Protein AF-A0A9W8AX60-F1 (afdb_monomer)

Organism: NCBI:txid2761393

Radius of gyration: 13.29 Å; Cα contacts (8 Å, |Δi|>4): 115; chains: 1; bounding box: 32×28×40 Å

Foldseek 3Di:
DVVLLVQLLVLLLVLQCVVFNDDPPPPCCVDPHSNSLSVQLLVQLVVVADPPDDPLSSLVSSQVSCCVPPVNPCVVSSQSSNVVSPSHPCNVVVPDD

Secondary structure (DSSP, 8-state):
-HHHHHHHHHHHHHHHHHHH-----TT-TT--SHHHHHHHHHHHHHHHSPSS--HHHHHHHHHHHHHHHHTTTTHHHHHHHHHTTT-STTTTTS---

Nearest PDB structures (foldseek):
  7qfy-assembly1_A  TM=9.174E-01  e=3.619E-06  Fusarium oxysporum
  7z6t-assembly1_AAA  TM=9.192E-01  e=1.216E-05  Aspergillus clavatus
  4k90-assembly1_A  TM=9.235E-01  e=1.855E-05  Aspergillus fumigatus Af293
  7qp3-assembly1_A  TM=9.128E-01  e=1.502E-05  unclassified
  3qkx-assembly1_A  TM=2.720E-01  e=3.244E+00  Haemophilus influenzae

S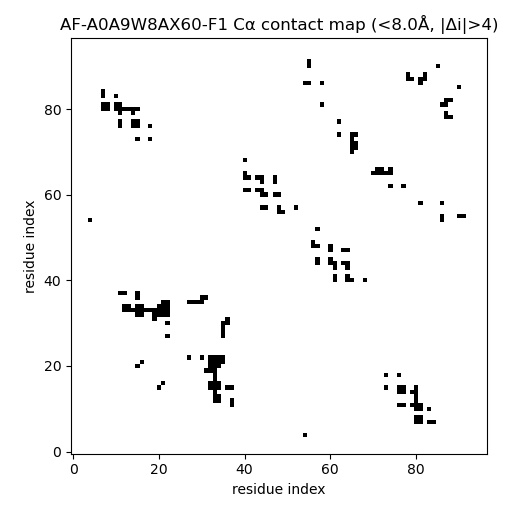tructure (mmCIF, N/CA/C/O backbone):
data_AF-A0A9W8AX60-F1
#
_entry.id   AF-A0A9W8AX60-F1
#
loop_
_atom_site.group_PDB
_atom_site.id
_atom_site.type_symbol
_atom_site.label_atom_id
_atom_site.label_alt_id
_atom_site.label_comp_id
_atom_site.label_asym_id
_atom_site.label_entity_id
_atom_site.label_seq_id
_atom_site.pdbx_PDB_ins_code
_atom_site.Cartn_x
_atom_site.Cartn_y
_atom_site.Cartn_z
_atom_site.occupancy
_atom_site.B_iso_or_equiv
_atom_site.auth_seq_id
_atom_site.auth_comp_id
_atom_site.auth_asym_id
_atom_site.auth_atom_id
_atom_site.pdbx_PDB_model_num
ATOM 1 N N . MET A 1 1 ? 7.071 6.643 16.676 1.00 72.25 1 MET A N 1
ATOM 2 C CA . MET A 1 1 ? 5.814 6.599 15.885 1.00 72.25 1 MET A CA 1
ATOM 3 C C . MET A 1 1 ? 6.054 6.323 14.404 1.00 72.25 1 MET A C 1
ATOM 5 O O . MET A 1 1 ? 5.455 5.386 13.897 1.00 72.25 1 MET A O 1
ATOM 9 N N . GLY A 1 2 ? 6.942 7.060 13.720 1.00 89.50 2 GLY A N 1
ATOM 10 C CA . GLY A 1 2 ? 7.252 6.800 12.302 1.00 89.50 2 GLY A CA 1
ATOM 11 C C . GLY A 1 2 ? 7.826 5.404 12.023 1.00 89.50 2 GLY A C 1
ATOM 12 O O . GLY A 1 2 ? 7.421 4.761 11.064 1.00 89.50 2 GLY A O 1
ATOM 13 N N . GLU A 1 3 ? 8.688 4.894 12.905 1.00 93.25 3 GLU A N 1
ATOM 14 C CA . GLU A 1 3 ? 9.260 3.540 12.811 1.00 93.25 3 GLU A CA 1
ATOM 15 C C . GLU A 1 3 ? 8.197 2.429 12.823 1.00 93.25 3 GLU A C 1
ATOM 17 O O . GLU A 1 3 ? 8.271 1.489 12.034 1.00 93.25 3 GLU A O 1
ATOM 22 N N . ILE A 1 4 ? 7.169 2.559 13.670 1.00 93.38 4 ILE A N 1
ATOM 23 C CA . ILE A 1 4 ? 6.067 1.588 13.753 1.00 93.38 4 ILE A CA 1
ATOM 24 C C . ILE A 1 4 ? 5.328 1.541 12.414 1.00 93.38 4 ILE A C 1
ATOM 26 O O . ILE A 1 4 ? 5.113 0.468 11.857 1.00 93.38 4 ILE A O 1
ATOM 30 N N . TRP A 1 5 ? 4.990 2.710 11.867 1.00 94.44 5 TRP A N 1
ATOM 31 C CA . TRP A 1 5 ? 4.318 2.803 10.575 1.00 94.44 5 TRP A CA 1
ATOM 32 C C . TRP A 1 5 ? 5.182 2.276 9.426 1.00 94.44 5 TRP A C 1
ATOM 34 O O . TRP A 1 5 ? 4.700 1.504 8.601 1.00 94.44 5 TRP A O 1
ATOM 44 N N . ALA A 1 6 ? 6.470 2.624 9.399 1.00 96.19 6 ALA A N 1
ATOM 45 C CA . ALA A 1 6 ? 7.406 2.127 8.394 1.00 96.19 6 ALA A CA 1
ATOM 46 C C . ALA A 1 6 ? 7.536 0.597 8.445 1.00 96.19 6 ALA A C 1
ATOM 48 O O . ALA A 1 6 ? 7.551 -0.057 7.405 1.00 96.19 6 ALA A O 1
ATOM 49 N N . THR A 1 7 ? 7.549 0.024 9.649 1.00 96.00 7 THR A N 1
ATOM 50 C CA . THR A 1 7 ? 7.582 -1.428 9.845 1.00 96.00 7 THR A CA 1
ATOM 51 C C . THR A 1 7 ? 6.303 -2.087 9.330 1.00 96.00 7 THR A C 1
ATOM 53 O O . THR A 1 7 ? 6.378 -3.086 8.625 1.00 96.00 7 THR A O 1
ATOM 56 N N . ILE A 1 8 ? 5.127 -1.509 9.600 1.00 95.94 8 ILE A N 1
ATOM 57 C CA . ILE A 1 8 ? 3.850 -1.994 9.044 1.00 95.94 8 ILE A CA 1
ATOM 58 C C . ILE A 1 8 ? 3.885 -1.971 7.509 1.00 95.94 8 ILE A C 1
ATOM 60 O O . ILE A 1 8 ? 3.537 -2.956 6.861 1.00 95.94 8 ILE A O 1
ATOM 64 N N . LEU A 1 9 ? 4.334 -0.864 6.911 1.00 97.00 9 LEU A N 1
ATOM 65 C CA . LEU A 1 9 ? 4.442 -0.746 5.456 1.00 97.00 9 LEU A CA 1
ATOM 66 C C . LEU A 1 9 ? 5.447 -1.737 4.856 1.00 97.00 9 LEU A C 1
ATOM 68 O O . LEU A 1 9 ? 5.243 -2.197 3.733 1.00 97.00 9 LEU A O 1
ATOM 72 N N . HIS A 1 10 ? 6.499 -2.095 5.592 1.00 97.19 10 HIS A N 1
ATOM 73 C CA . HIS A 1 10 ? 7.454 -3.115 5.170 1.00 97.19 10 HIS A CA 1
ATOM 74 C C . HIS A 1 10 ? 6.799 -4.501 5.054 1.00 97.19 10 HIS A C 1
ATOM 76 O O . HIS A 1 10 ? 6.997 -5.195 4.059 1.00 97.19 10 HIS A O 1
ATOM 82 N N . GLU A 1 11 ? 5.954 -4.878 6.014 1.00 97.69 11 GLU A N 1
ATOM 83 C CA . GLU A 1 11 ? 5.187 -6.133 5.960 1.00 97.69 11 GLU A CA 1
ATOM 84 C C . GLU A 1 11 ? 4.178 -6.137 4.803 1.00 97.69 11 GLU A C 1
ATOM 86 O O . GLU A 1 11 ? 4.004 -7.135 4.101 1.00 97.69 11 GLU A O 1
ATOM 91 N N . VAL A 1 12 ? 3.539 -4.991 4.553 1.00 97.75 12 VAL A N 1
ATOM 92 C CA . VAL A 1 12 ? 2.646 -4.803 3.401 1.00 97.75 12 VAL A CA 1
ATOM 93 C C . VAL A 1 12 ? 3.401 -4.959 2.082 1.00 97.75 12 VAL A C 1
ATOM 95 O O . VAL A 1 12 ? 2.911 -5.636 1.177 1.00 97.75 12 VAL A O 1
ATOM 98 N N . LEU A 1 13 ? 4.597 -4.379 1.968 1.00 98.00 13 LEU A N 1
ATOM 99 C CA . LEU A 1 13 ? 5.444 -4.511 0.785 1.00 98.00 13 LEU A CA 1
ATOM 100 C C . LEU A 1 13 ? 5.766 -5.981 0.500 1.00 98.00 13 LEU A C 1
ATOM 102 O O . LEU A 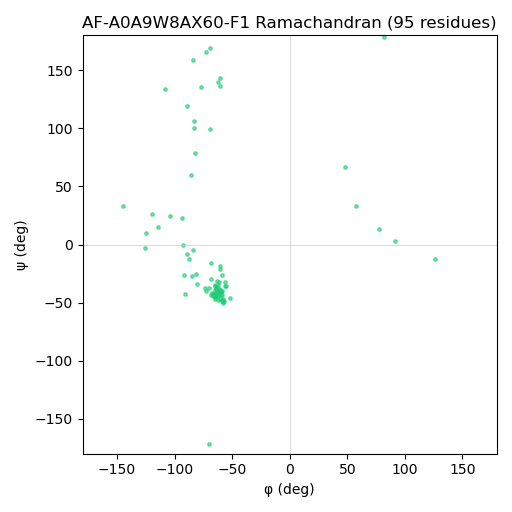1 13 ? 5.557 -6.438 -0.624 1.00 98.00 13 LEU A O 1
ATOM 106 N N . TRP A 1 14 ? 6.226 -6.729 1.504 1.00 97.88 14 TRP A N 1
ATOM 107 C CA . TRP A 1 14 ? 6.541 -8.146 1.325 1.00 97.88 14 TRP A CA 1
ATOM 108 C C . TRP A 1 14 ? 5.314 -8.974 0.977 1.00 97.88 14 TRP A C 1
ATOM 110 O O . TRP A 1 14 ? 5.366 -9.749 0.025 1.00 97.88 14 TRP A O 1
ATOM 120 N N . SER A 1 15 ? 4.177 -8.742 1.637 1.00 97.81 15 SER A N 1
ATOM 121 C CA . SER A 1 15 ? 2.945 -9.446 1.279 1.00 97.81 15 SER A CA 1
ATOM 122 C C . SER A 1 15 ? 2.492 -9.152 -0.156 1.00 97.81 15 SER A C 1
ATOM 124 O O . SER A 1 15 ? 1.906 -10.022 -0.802 1.00 97.81 15 SER A O 1
ATOM 126 N N . MET A 1 16 ? 2.744 -7.947 -0.6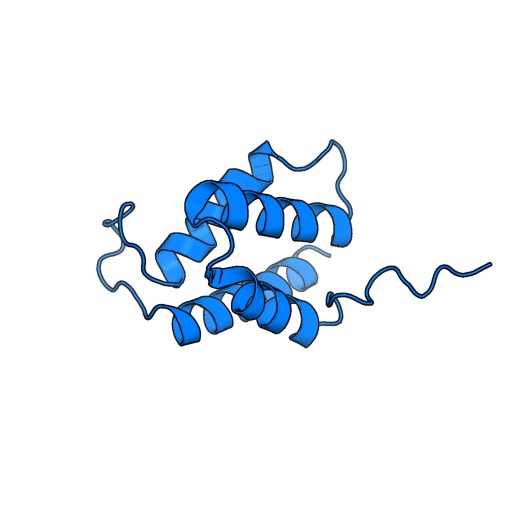72 1.00 98.06 16 MET A N 1
ATOM 127 C CA . MET A 1 16 ? 2.462 -7.600 -2.067 1.00 98.06 16 MET A CA 1
ATOM 128 C C . MET A 1 16 ? 3.444 -8.271 -3.032 1.00 98.06 16 MET A C 1
ATOM 130 O O . MET A 1 16 ? 3.028 -8.741 -4.092 1.00 98.06 16 MET A O 1
ATOM 134 N N . ILE A 1 17 ? 4.730 -8.336 -2.678 1.00 97.75 17 ILE A N 1
ATOM 135 C CA . ILE A 1 17 ? 5.757 -9.031 -3.465 1.00 97.75 17 ILE A CA 1
ATOM 136 C C . ILE A 1 17 ? 5.455 -10.532 -3.541 1.00 97.75 17 ILE A C 1
ATOM 138 O O . ILE A 1 17 ? 5.532 -11.100 -4.626 1.00 97.75 17 ILE A O 1
ATOM 142 N N . GLU A 1 18 ? 5.036 -11.163 -2.443 1.00 97.69 18 GLU A N 1
ATOM 143 C CA . GLU A 1 18 ? 4.591 -12.564 -2.443 1.00 97.69 18 GLU A CA 1
ATOM 144 C C . GLU A 1 18 ? 3.403 -12.787 -3.391 1.00 97.69 18 GLU A C 1
ATOM 146 O O . GLU A 1 18 ? 3.351 -13.789 -4.101 1.00 97.69 18 GLU A O 1
ATOM 151 N N . ALA A 1 19 ? 2.453 -11.847 -3.434 1.00 97.12 19 ALA A N 1
ATOM 152 C CA . ALA A 1 19 ? 1.230 -11.984 -4.224 1.00 97.12 19 ALA A CA 1
ATOM 153 C C . ALA A 1 19 ? 1.403 -11.669 -5.723 1.00 97.12 19 ALA A C 1
ATOM 155 O O . ALA A 1 19 ? 0.709 -12.252 -6.556 1.00 97.12 19 ALA A O 1
ATOM 156 N N . ALA A 1 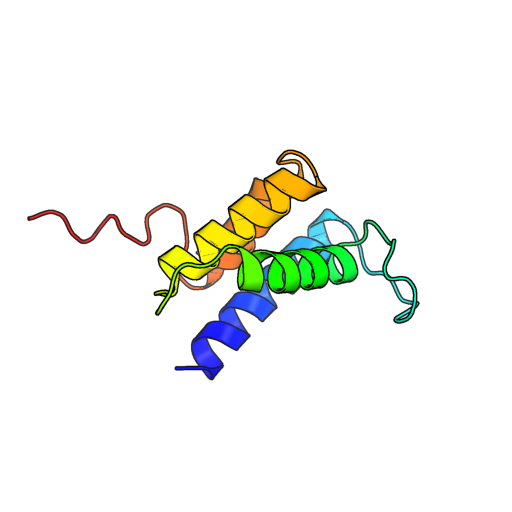20 ? 2.276 -10.722 -6.081 1.00 96.44 20 ALA A N 1
ATOM 157 C CA . ALA A 1 20 ? 2.386 -10.191 -7.448 1.00 96.44 20 ALA A CA 1
ATOM 158 C C . ALA A 1 20 ? 3.806 -10.264 -8.049 1.00 96.44 20 ALA A C 1
ATOM 160 O O . ALA A 1 20 ? 4.006 -9.928 -9.222 1.00 96.44 20 ALA A O 1
ATOM 161 N N . GLY A 1 21 ? 4.794 -10.729 -7.284 1.00 97.19 21 GLY A N 1
ATOM 162 C CA . GLY A 1 21 ? 6.206 -10.798 -7.660 1.00 97.19 21 GLY A CA 1
ATOM 163 C C . GLY A 1 21 ? 6.956 -9.477 -7.472 1.00 97.19 21 GLY A C 1
ATOM 164 O O . GLY A 1 21 ? 6.378 -8.456 -7.092 1.00 97.19 21 GLY A O 1
ATOM 165 N N . PHE A 1 22 ? 8.253 -9.496 -7.777 1.00 96.81 22 PHE A N 1
ATOM 166 C CA . PHE A 1 22 ? 9.150 -8.342 -7.690 1.00 96.81 22 PHE A CA 1
ATOM 167 C C . PHE A 1 22 ? 9.541 -7.836 -9.086 1.00 96.81 22 PHE A C 1
ATOM 169 O O . PHE A 1 22 ? 9.892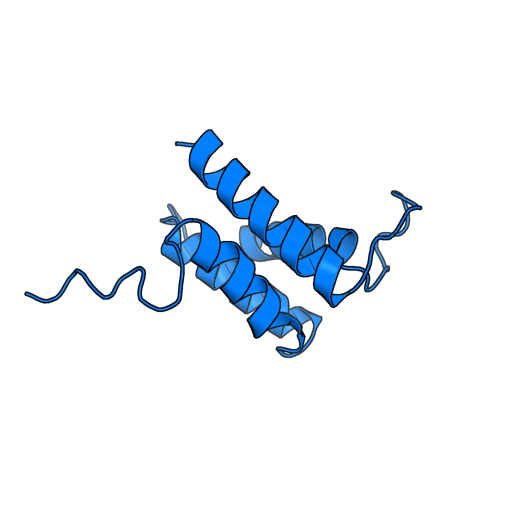 -8.625 -9.960 1.00 96.81 22 PHE A O 1
ATOM 176 N N . GLU A 1 23 ? 9.480 -6.524 -9.294 1.00 96.88 23 GLU A N 1
ATOM 177 C CA . GLU A 1 23 ? 10.050 -5.831 -10.452 1.00 96.88 23 GLU A CA 1
ATOM 178 C C . GLU A 1 23 ? 11.495 -5.428 -10.152 1.00 96.88 23 GLU A C 1
ATOM 180 O O . GLU A 1 23 ? 11.731 -4.645 -9.231 1.00 96.88 23 GLU A O 1
ATOM 185 N N . SER A 1 24 ? 12.451 -5.939 -10.931 1.00 95.75 24 SER A N 1
ATOM 186 C CA . SER A 1 24 ? 13.874 -5.624 -10.768 1.00 95.75 24 SER A CA 1
ATOM 187 C C . SER A 1 24 ? 14.269 -4.297 -11.415 1.00 95.75 24 SER A C 1
ATOM 189 O O . SER A 1 24 ? 15.229 -3.667 -10.970 1.00 95.75 24 SER A O 1
ATOM 191 N N . ASN A 1 25 ? 13.533 -3.837 -12.432 1.00 94.94 25 ASN A N 1
ATOM 192 C CA . ASN A 1 25 ? 13.776 -2.537 -13.041 1.00 94.94 25 ASN A CA 1
ATOM 193 C C . ASN A 1 25 ? 13.091 -1.421 -12.240 1.00 94.94 25 ASN A C 1
ATOM 195 O O . ASN A 1 25 ? 11.902 -1.145 -12.413 1.00 94.94 25 ASN A O 1
ATOM 199 N N . VAL A 1 26 ? 13.871 -0.718 -11.418 1.00 90.19 26 VAL A N 1
ATOM 200 C CA . VAL A 1 26 ? 13.391 0.377 -10.556 1.00 90.19 26 VAL A CA 1
ATOM 201 C C . VAL A 1 26 ? 12.764 1.555 -11.315 1.00 90.19 26 VAL A C 1
ATOM 203 O O . VAL A 1 26 ? 12.013 2.326 -10.723 1.00 90.19 26 VAL A O 1
ATOM 206 N N . TYR A 1 27 ? 13.020 1.691 -12.619 1.00 92.00 27 TYR A N 1
ATOM 207 C CA . TYR A 1 27 ? 12.448 2.750 -13.455 1.00 92.00 27 TYR A CA 1
ATOM 208 C C . TYR A 1 27 ? 11.102 2.365 -14.088 1.00 92.00 27 TYR A C 1
ATOM 210 O O . TYR A 1 27 ? 10.428 3.212 -14.677 1.00 92.00 27 TYR A O 1
ATOM 218 N N . ASN A 1 28 ? 10.669 1.105 -13.969 1.00 93.75 28 ASN A N 1
ATOM 219 C CA . ASN A 1 28 ? 9.400 0.646 -14.528 1.00 93.75 28 ASN A CA 1
ATOM 220 C C . ASN A 1 28 ? 8.210 0.976 -13.607 1.00 93.75 28 ASN A C 1
ATOM 222 O O . ASN A 1 28 ? 7.661 0.115 -12.914 1.00 93.75 28 ASN A O 1
ATOM 226 N N . ALA A 1 29 ? 7.762 2.231 -13.643 1.00 88.38 29 ALA A N 1
ATOM 227 C CA . ALA A 1 29 ? 6.620 2.705 -12.853 1.00 88.38 29 ALA A CA 1
ATOM 228 C C . ALA A 1 29 ? 5.259 2.112 -13.283 1.00 88.38 29 ALA A C 1
ATOM 230 O O . ALA A 1 29 ? 4.286 2.185 -12.530 1.00 88.38 29 ALA A O 1
ATOM 231 N N . ASN A 1 30 ? 5.175 1.521 -14.480 1.00 90.94 30 ASN A N 1
ATOM 232 C CA . ASN A 1 30 ? 3.947 0.923 -15.018 1.00 90.94 30 ASN A CA 1
ATOM 233 C C . ASN A 1 30 ? 3.819 -0.576 -14.710 1.00 90.94 30 ASN A C 1
ATOM 235 O O . ASN A 1 30 ? 2.830 -1.205 -15.092 1.00 90.94 30 ASN A O 1
ATOM 239 N N . SER A 1 31 ? 4.799 -1.155 -14.016 1.00 93.94 31 SER A N 1
ATOM 240 C CA . SER A 1 31 ? 4.775 -2.562 -13.640 1.00 93.94 31 SER A CA 1
ATOM 241 C C . SER A 1 31 ? 3.593 -2.886 -12.722 1.00 93.94 31 SER A C 1
ATOM 243 O O . SER A 1 31 ? 3.262 -2.141 -11.800 1.00 93.94 31 SER A O 1
ATOM 245 N N . SER A 1 32 ? 2.967 -4.041 -12.953 1.00 94.62 32 SER A N 1
ATOM 246 C CA . SER A 1 32 ? 1.908 -4.594 -12.091 1.00 94.62 32 SER A CA 1
ATOM 247 C C . SER A 1 32 ? 2.460 -5.569 -11.040 1.00 94.62 32 SER A C 1
ATOM 249 O O . SER A 1 32 ? 1.740 -6.446 -10.566 1.00 94.62 32 SER A O 1
ATOM 251 N N . ARG A 1 33 ? 3.752 -5.446 -10.707 1.00 96.94 33 ARG A N 1
ATOM 252 C CA . ARG A 1 33 ? 4.442 -6.234 -9.675 1.00 96.94 33 ARG A CA 1
ATOM 253 C C . ARG A 1 33 ? 4.236 -5.637 -8.287 1.00 96.94 33 ARG A C 1
ATOM 255 O O . ARG A 1 33 ? 3.923 -4.457 -8.145 1.00 96.94 33 ARG A O 1
ATOM 262 N N . GLY A 1 34 ? 4.416 -6.461 -7.261 1.00 96.88 34 GLY A N 1
ATOM 263 C CA . GLY A 1 34 ? 4.060 -6.153 -5.879 1.00 96.88 34 GLY A CA 1
ATOM 264 C C . GLY A 1 34 ? 4.766 -4.928 -5.316 1.00 96.88 34 GLY A C 1
ATOM 265 O O . GLY A 1 34 ? 4.115 -4.079 -4.717 1.00 96.88 34 GLY A O 1
ATOM 266 N N . ASN A 1 35 ? 6.067 -4.788 -5.567 1.00 96.62 35 ASN A N 1
ATOM 267 C CA . ASN A 1 35 ? 6.850 -3.629 -5.136 1.00 96.62 35 ASN A CA 1
ATOM 268 C C . ASN A 1 35 ? 6.402 -2.323 -5.816 1.00 96.62 35 ASN A C 1
ATOM 270 O O . ASN A 1 35 ? 6.195 -1.319 -5.132 1.00 96.62 35 ASN A O 1
ATOM 274 N N . THR A 1 36 ? 6.183 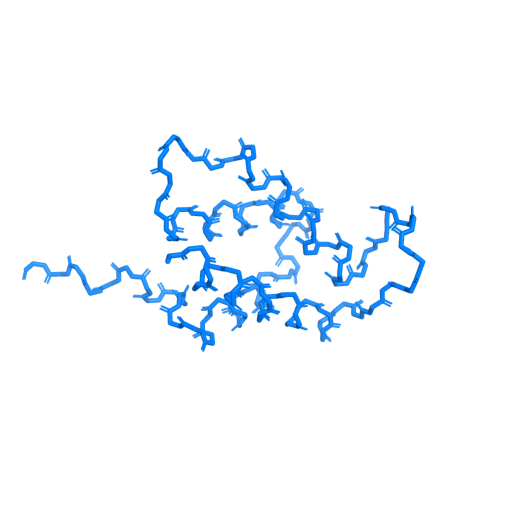-2.336 -7.134 1.00 97.19 36 THR A N 1
ATOM 275 C CA . THR A 1 36 ? 5.701 -1.158 -7.876 1.00 97.19 36 THR A CA 1
ATOM 276 C C . THR A 1 36 ? 4.275 -0.783 -7.469 1.00 97.19 36 THR A C 1
ATOM 278 O O . THR A 1 36 ? 3.979 0.392 -7.242 1.00 97.19 36 THR A O 1
ATOM 281 N N . LEU A 1 37 ? 3.392 -1.775 -7.315 1.00 97.50 37 LEU A N 1
ATOM 282 C CA . LEU A 1 37 ? 2.015 -1.569 -6.869 1.00 97.50 37 LEU A CA 1
ATOM 283 C C . LEU A 1 37 ? 1.949 -1.041 -5.433 1.00 97.50 37 LEU A C 1
ATOM 285 O O . LEU A 1 37 ? 1.224 -0.081 -5.190 1.00 97.50 37 LEU A O 1
ATOM 289 N N . ALA A 1 38 ? 2.726 -1.601 -4.502 1.00 97.06 38 ALA A N 1
ATOM 290 C CA . ALA A 1 38 ? 2.766 -1.140 -3.114 1.00 97.06 38 ALA A CA 1
ATOM 291 C C . ALA A 1 38 ? 3.155 0.344 -3.028 1.00 97.06 38 ALA A C 1
ATOM 293 O O . ALA A 1 38 ? 2.458 1.127 -2.381 1.00 97.06 38 ALA A O 1
ATOM 294 N N . LEU A 1 39 ? 4.204 0.757 -3.751 1.00 96.12 39 LEU A N 1
ATOM 295 C CA . LEU A 1 39 ? 4.610 2.162 -3.808 1.00 96.12 39 LEU A CA 1
ATOM 296 C C . LEU A 1 39 ? 3.517 3.045 -4.423 1.00 96.12 39 LEU A C 1
ATOM 298 O O . LEU A 1 39 ? 3.196 4.107 -3.887 1.00 96.12 39 LEU A O 1
ATOM 302 N N . LYS A 1 40 ? 2.903 2.592 -5.523 1.00 96.50 40 LYS A N 1
ATOM 303 C CA . LYS A 1 40 ? 1.804 3.304 -6.186 1.00 96.50 40 LYS A CA 1
ATOM 304 C C . LYS A 1 40 ? 0.609 3.502 -5.253 1.00 96.50 40 LYS A C 1
ATOM 306 O O . LYS A 1 40 ? 0.021 4.582 -5.249 1.00 96.50 40 LYS A O 1
ATOM 311 N N . TYR A 1 41 ? 0.263 2.496 -4.451 1.00 97.69 41 TYR A N 1
ATOM 312 C CA . TYR A 1 41 ? -0.840 2.587 -3.496 1.00 97.69 41 TYR A CA 1
ATOM 313 C C . TYR A 1 41 ? -0.530 3.548 -2.360 1.00 97.69 41 TYR A C 1
ATOM 315 O O . TYR A 1 41 ? -1.383 4.369 -2.048 1.00 97.69 41 TYR A O 1
ATOM 323 N N . VAL A 1 42 ? 0.681 3.513 -1.795 1.00 97.06 42 VAL A N 1
ATOM 324 C CA . VAL A 1 42 ? 1.095 4.477 -0.762 1.00 97.06 42 VAL A CA 1
ATOM 325 C C . VAL A 1 42 ? 1.019 5.905 -1.303 1.00 97.06 42 VAL A C 1
ATOM 327 O O . VAL A 1 42 ? 0.389 6.760 -0.689 1.00 97.06 42 VAL A O 1
ATOM 330 N N . MET A 1 43 ? 1.569 6.158 -2.493 1.00 96.38 43 MET A N 1
ATOM 331 C CA . MET A 1 43 ? 1.534 7.486 -3.116 1.00 96.38 43 MET A CA 1
ATOM 332 C C . MET A 1 43 ? 0.112 7.984 -3.397 1.00 96.38 43 MET A C 1
ATOM 334 O O . MET A 1 43 ? -0.177 9.169 -3.236 1.00 96.38 43 MET A O 1
ATOM 338 N N . LEU A 1 44 ? -0.789 7.097 -3.824 1.00 96.69 44 LEU A N 1
ATOM 339 C CA . LEU A 1 44 ? -2.187 7.454 -4.051 1.00 96.69 44 LEU A CA 1
ATOM 340 C C . LEU A 1 44 ? -2.946 7.648 -2.728 1.00 96.69 44 LEU A C 1
ATOM 342 O O . LEU A 1 44 ? -3.738 8.578 -2.612 1.00 96.69 44 LEU A O 1
ATOM 346 N N . ALA A 1 45 ? -2.655 6.837 -1.713 1.00 97.06 45 ALA A N 1
ATOM 347 C CA . ALA A 1 45 ? -3.248 6.952 -0.386 1.00 97.06 45 ALA A CA 1
ATOM 348 C C . ALA A 1 45 ? -2.909 8.282 0.292 1.00 97.06 45 ALA A C 1
ATOM 350 O O . ALA A 1 45 ? -3.777 8.856 0.940 1.00 97.06 45 ALA A O 1
ATOM 351 N N . LEU A 1 46 ? -1.707 8.829 0.075 1.00 95.69 46 LEU A N 1
ATOM 352 C CA . LEU A 1 46 ? -1.344 10.169 0.557 1.00 95.69 46 LEU A CA 1
ATOM 353 C C . LEU A 1 46 ? -2.268 11.271 0.013 1.00 95.69 46 LEU A C 1
ATOM 355 O O . LEU A 1 46 ? -2.433 12.298 0.664 1.00 95.69 46 LEU A O 1
ATOM 359 N N . LYS A 1 47 ? -2.883 11.059 -1.159 1.00 94.88 47 LYS A N 1
ATOM 360 C CA . LYS A 1 47 ? -3.879 11.974 -1.738 1.00 94.88 47 LYS A CA 1
ATOM 361 C C . LYS A 1 47 ? -5.291 11.729 -1.205 1.00 94.88 47 LYS A C 1
ATOM 363 O O . LYS A 1 47 ? -6.108 12.640 -1.235 1.00 94.88 47 LYS A O 1
ATOM 368 N N . PHE A 1 48 ? -5.595 10.502 -0.784 1.00 94.25 48 PHE A N 1
ATOM 369 C CA . PHE A 1 48 ? -6.925 10.099 -0.313 1.00 94.25 48 PHE A CA 1
ATOM 370 C C . PHE A 1 48 ? -7.111 10.244 1.195 1.00 94.25 48 PHE A C 1
ATOM 372 O O . PHE A 1 48 ? -8.240 10.389 1.661 1.00 94.25 48 PHE A O 1
ATOM 379 N N . GLN A 1 49 ? -6.027 10.181 1.963 1.00 92.94 49 GLN A N 1
ATOM 380 C CA . GLN A 1 49 ? -6.095 10.270 3.412 1.00 92.94 49 GLN A CA 1
ATOM 381 C C . GLN A 1 49 ? -6.691 11.621 3.858 1.00 92.94 49 GLN A C 1
ATOM 383 O O . GLN A 1 49 ? -6.414 12.655 3.245 1.00 92.94 49 GLN A O 1
ATOM 388 N N . PRO A 1 50 ? -7.496 11.638 4.933 1.00 91.38 50 PRO A N 1
ATOM 389 C CA . PRO A 1 50 ? -8.014 12.877 5.503 1.00 91.38 50 PRO A CA 1
ATOM 390 C C . PRO A 1 50 ? -6.899 13.704 6.162 1.00 91.38 50 PRO A C 1
ATOM 392 O O . PRO A 1 50 ? -5.793 13.210 6.385 1.00 91.38 50 PRO A O 1
ATOM 395 N N . CYS A 1 51 ? -7.208 14.954 6.525 1.00 93.31 51 CYS A N 1
ATOM 396 C CA . CYS A 1 51 ? -6.328 15.760 7.374 1.00 93.31 51 CYS A CA 1
ATOM 397 C C . CYS A 1 51 ? -6.127 15.063 8.732 1.00 93.31 51 CYS A C 1
ATOM 399 O O . CYS A 1 51 ? -7.091 14.543 9.298 1.00 93.31 51 CYS A O 1
ATOM 401 N N . ASP A 1 52 ? -4.883 15.045 9.215 1.00 90.81 52 ASP A N 1
ATOM 402 C CA . ASP A 1 52 ? -4.452 14.369 10.448 1.00 90.81 52 ASP A CA 1
ATOM 403 C C . ASP A 1 52 ? -4.947 12.904 10.569 1.00 90.81 52 ASP A C 1
ATOM 405 O O . ASP A 1 52 ? -5.827 12.568 11.374 1.00 90.81 52 ASP A O 1
ATOM 409 N N . PRO A 1 53 ? -4.458 11.997 9.703 1.00 92.69 53 PRO A N 1
ATOM 410 C CA . PRO A 1 53 ? -4.920 10.619 9.687 1.00 92.69 53 PRO A CA 1
ATOM 411 C C . PRO A 1 53 ? -4.311 9.800 10.835 1.00 92.69 53 PRO A C 1
ATOM 413 O O . PRO A 1 53 ? -3.102 9.786 11.054 1.00 92.69 53 PRO A O 1
ATOM 416 N N . SER A 1 54 ? -5.145 8.997 11.501 1.00 92.62 54 SER A N 1
ATOM 417 C CA . SER A 1 54 ? -4.669 7.882 12.328 1.00 92.62 54 SER A CA 1
ATOM 418 C C . SER A 1 54 ? -4.149 6.730 11.455 1.00 92.62 54 SER A C 1
ATOM 420 O O . SER A 1 54 ? -4.466 6.653 10.266 1.00 92.62 54 SER A O 1
ATOM 422 N N . PHE A 1 55 ? -3.423 5.767 12.036 1.00 92.38 55 PHE A N 1
ATOM 423 C CA . PHE A 1 55 ? -2.953 4.580 11.299 1.00 92.38 55 PHE A CA 1
ATOM 424 C C . PHE A 1 55 ? -4.088 3.791 10.632 1.00 92.38 55 PHE A C 1
ATOM 426 O O . PHE A 1 55 ? -3.924 3.303 9.518 1.00 92.38 55 PHE A O 1
ATOM 433 N N . ILE A 1 56 ? -5.257 3.717 11.274 1.00 92.94 56 ILE A N 1
ATOM 434 C CA . ILE A 1 56 ? -6.450 3.065 10.715 1.00 92.94 56 ILE A CA 1
ATOM 435 C C . ILE A 1 56 ? -6.934 3.824 9.472 1.00 92.94 56 ILE A C 1
ATOM 437 O O . ILE A 1 56 ? -7.155 3.217 8.428 1.00 92.94 56 ILE A O 1
ATOM 441 N N . ARG A 1 57 ? -7.022 5.159 9.545 1.00 94.06 57 ARG A N 1
ATOM 442 C CA . ARG A 1 57 ? -7.423 5.991 8.398 1.00 94.06 57 ARG A CA 1
ATOM 443 C C . ARG A 1 57 ? -6.411 5.909 7.251 1.00 94.06 57 ARG A C 1
ATOM 445 O O . ARG A 1 57 ? -6.814 5.840 6.095 1.00 94.06 57 ARG A O 1
ATOM 452 N N . ALA A 1 58 ? -5.115 5.866 7.560 1.00 95.19 58 ALA A N 1
ATOM 453 C CA . ALA A 1 58 ? -4.059 5.699 6.562 1.00 95.19 58 ALA A CA 1
ATOM 454 C C . ALA A 1 58 ? -4.114 4.317 5.880 1.00 95.19 58 ALA A C 1
ATOM 456 O O . ALA A 1 58 ? -4.015 4.225 4.657 1.00 95.19 58 ALA A O 1
ATOM 457 N N . ARG A 1 59 ? -4.341 3.239 6.645 1.00 96.31 59 ARG A N 1
ATOM 458 C CA . ARG A 1 59 ? -4.589 1.889 6.110 1.00 96.31 59 ARG A CA 1
ATOM 459 C C . ARG A 1 59 ? -5.784 1.877 5.160 1.00 96.31 59 ARG A C 1
ATOM 461 O O . ARG A 1 59 ? -5.687 1.346 4.055 1.00 96.31 59 ARG A O 1
ATOM 468 N N . ASP A 1 60 ? -6.900 2.461 5.582 1.00 95.88 60 ASP A N 1
ATOM 469 C CA . ASP A 1 60 ? -8.132 2.467 4.793 1.00 95.88 60 ASP A CA 1
ATOM 470 C C . ASP A 1 60 ? -7.962 3.268 3.493 1.00 95.88 60 ASP A C 1
ATOM 472 O O . ASP A 1 60 ? -8.452 2.844 2.445 1.00 95.88 60 ASP A O 1
ATOM 476 N N . ALA A 1 61 ? -7.172 4.348 3.513 1.00 97.56 61 ALA A N 1
ATOM 477 C CA . ALA A 1 61 ? -6.781 5.076 2.305 1.00 97.56 61 ALA A CA 1
ATOM 478 C C . ALA A 1 61 ? -5.932 4.216 1.342 1.00 97.56 61 ALA A C 1
ATOM 480 O O . ALA A 1 61 ? -6.127 4.281 0.128 1.00 97.56 61 ALA A O 1
ATOM 481 N N . ILE A 1 62 ? -5.037 3.360 1.853 1.00 97.94 62 ILE A N 1
ATOM 482 C CA . ILE A 1 62 ? -4.260 2.405 1.034 1.00 97.94 62 ILE A CA 1
ATOM 483 C C . ILE A 1 62 ? -5.171 1.333 0.420 1.00 97.94 62 ILE A C 1
ATOM 485 O O . ILE A 1 62 ? -5.050 1.022 -0.766 1.00 97.94 62 ILE A O 1
ATOM 489 N N . LEU A 1 63 ? -6.128 0.806 1.184 1.00 97.12 63 LEU A N 1
ATOM 490 C CA . LEU A 1 63 ? -7.133 -0.131 0.669 1.00 97.12 63 LEU A CA 1
ATOM 491 C C . LEU A 1 63 ? -8.028 0.520 -0.399 1.00 97.12 63 LEU A C 1
ATOM 493 O O . LEU A 1 63 ? -8.390 -0.125 -1.384 1.00 97.12 63 LEU A O 1
ATOM 497 N N . GLN A 1 64 ? -8.367 1.800 -0.236 1.00 97.38 64 GLN A N 1
ATOM 498 C CA . GLN A 1 64 ? -9.100 2.569 -1.240 1.00 97.38 64 GLN A CA 1
ATOM 499 C C . GLN A 1 64 ? -8.266 2.782 -2.512 1.00 97.38 64 GLN A C 1
ATOM 501 O O . GLN A 1 64 ? -8.782 2.612 -3.619 1.00 97.38 64 GLN A O 1
ATOM 506 N N . ALA A 1 65 ? -6.977 3.099 -2.371 1.00 97.94 65 ALA A N 1
ATOM 507 C CA . ALA A 1 65 ? -6.047 3.228 -3.489 1.00 97.94 65 ALA A CA 1
ATOM 508 C C . ALA A 1 65 ? -5.936 1.930 -4.306 1.00 97.94 65 ALA A C 1
ATOM 510 O O . ALA A 1 65 ? -5.991 1.964 -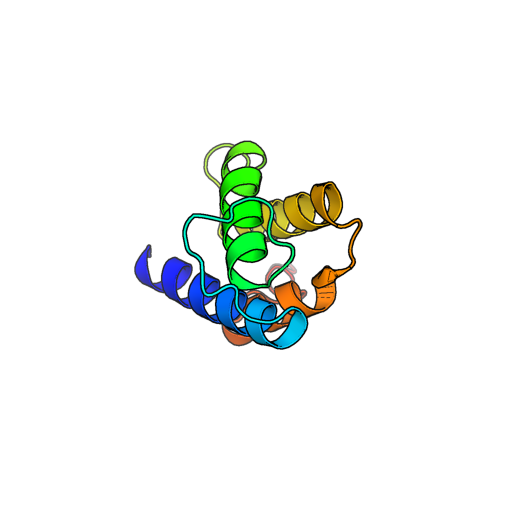5.536 1.00 97.94 65 ALA A O 1
ATOM 511 N N . GLU A 1 66 ? -5.854 0.777 -3.644 1.00 97.56 66 GLU A N 1
ATOM 512 C CA . GLU A 1 66 ? -5.811 -0.524 -4.317 1.00 97.56 66 GLU A CA 1
ATOM 513 C C . GLU A 1 66 ? -7.091 -0.817 -5.110 1.00 97.56 66 GLU A C 1
ATOM 515 O O . GLU A 1 66 ? -7.009 -1.266 -6.260 1.00 97.56 66 GLU A O 1
ATOM 520 N N . ARG A 1 67 ? -8.268 -0.490 -4.557 1.00 97.19 67 ARG A N 1
ATOM 521 C CA . ARG A 1 67 ? -9.547 -0.606 -5.280 1.00 97.19 67 ARG A CA 1
ATOM 522 C C . ARG A 1 67 ? -9.584 0.289 -6.509 1.00 97.19 67 ARG A C 1
ATOM 524 O O . ARG A 1 67 ? -10.043 -0.155 -7.559 1.00 97.19 67 ARG A O 1
ATOM 531 N N . ALA A 1 68 ? -9.072 1.513 -6.403 1.00 97.19 68 ALA A N 1
ATOM 532 C CA . ALA A 1 68 ? -9.031 2.450 -7.522 1.00 97.19 68 ALA A CA 1
ATOM 533 C C . ALA A 1 68 ? -8.115 1.969 -8.664 1.00 97.19 68 ALA A C 1
ATOM 535 O O . ALA A 1 68 ? -8.434 2.180 -9.831 1.00 97.19 68 ALA A O 1
ATOM 536 N N . VAL A 1 69 ? -6.995 1.307 -8.348 1.00 95.81 69 VAL A N 1
ATOM 537 C CA . VAL A 1 69 ? -5.999 0.890 -9.353 1.00 95.81 69 VAL A CA 1
ATOM 538 C C . VAL A 1 69 ? -6.259 -0.517 -9.898 1.00 95.81 69 VAL A C 1
ATOM 540 O O . VAL A 1 69 ? -6.127 -0.737 -11.098 1.00 95.81 69 VAL A O 1
ATOM 543 N N . THR A 1 70 ? -6.615 -1.476 -9.041 1.00 95.44 70 THR A N 1
ATOM 544 C CA . THR A 1 70 ? -6.705 -2.906 -9.408 1.00 95.44 70 THR A CA 1
ATOM 545 C C . THR A 1 70 ? -8.053 -3.552 -9.111 1.00 95.44 70 THR A C 1
ATOM 547 O O . THR A 1 70 ? -8.195 -4.767 -9.247 1.00 95.44 70 THR A O 1
ATOM 550 N N . ARG A 1 71 ? -9.067 -2.750 -8.759 1.00 96.38 71 ARG A N 1
ATOM 551 C CA . ARG A 1 71 ? -10.454 -3.194 -8.533 1.00 96.38 71 ARG A CA 1
ATOM 552 C C . ARG A 1 71 ? -10.592 -4.283 -7.462 1.00 96.38 71 ARG A C 1
ATOM 554 O O . ARG A 1 71 ? -11.476 -5.128 -7.553 1.00 96.38 71 ARG A O 1
ATOM 561 N N . GLY A 1 72 ? -9.738 -4.256 -6.438 1.00 95.00 72 GLY A N 1
ATOM 562 C CA . GLY A 1 72 ? -9.837 -5.161 -5.292 1.00 95.00 72 GLY A CA 1
ATOM 563 C C . GLY A 1 72 ? -9.035 -6.460 -5.417 1.00 95.00 72 GLY A C 1
ATOM 564 O O . GLY A 1 72 ? -9.101 -7.298 -4.518 1.00 95.00 72 GLY A O 1
ATOM 565 N N . ARG A 1 73 ? -8.275 -6.651 -6.504 1.00 97.06 73 ARG A N 1
ATOM 566 C CA . ARG A 1 73 ? -7.500 -7.874 -6.759 1.00 97.06 73 ARG A CA 1
ATOM 567 C C . ARG A 1 73 ? -6.511 -8.220 -5.639 1.00 97.06 73 ARG A C 1
ATOM 569 O O . ARG A 1 73 ? -6.261 -9.400 -5.412 1.00 97.06 73 ARG A O 1
ATOM 576 N N . TYR A 1 74 ? -5.947 -7.227 -4.954 1.00 97.12 74 TYR A N 1
ATOM 577 C CA . TYR A 1 74 ? -4.889 -7.416 -3.955 1.00 97.12 74 TYR A CA 1
ATOM 578 C C . TYR A 1 74 ? -5.314 -7.053 -2.522 1.00 97.12 74 TYR A C 1
ATOM 580 O O . TYR A 1 74 ? -4.466 -6.962 -1.634 1.00 97.12 74 TYR A O 1
ATOM 588 N N . GLN A 1 75 ? -6.621 -6.916 -2.257 1.00 95.00 75 GLN A N 1
ATOM 589 C CA . GLN A 1 75 ? -7.159 -6.634 -0.913 1.00 95.00 75 GLN A CA 1
ATOM 590 C C . GLN A 1 75 ? -6.634 -7.616 0.142 1.00 95.00 75 GLN A C 1
ATOM 592 O O . GLN A 1 75 ? -6.216 -7.203 1.220 1.00 95.00 75 GLN A O 1
ATOM 597 N N . CYS A 1 76 ? -6.647 -8.918 -0.161 1.00 95.44 76 CYS A N 1
ATOM 598 C CA . CYS A 1 76 ? -6.230 -9.956 0.781 1.00 95.44 76 CYS A CA 1
ATOM 599 C C . CYS A 1 76 ? -4.744 -9.845 1.143 1.00 95.44 76 CYS A C 1
ATOM 601 O O . CYS A 1 76 ? -4.389 -10.024 2.305 1.00 95.44 76 CYS A O 1
ATOM 603 N N . ALA A 1 77 ? -3.889 -9.506 0.172 1.00 96.56 77 ALA A N 1
ATOM 604 C CA . ALA A 1 77 ? -2.462 -9.306 0.407 1.00 96.56 77 ALA A CA 1
ATOM 605 C C . ALA A 1 77 ? -2.219 -8.080 1.301 1.00 96.56 77 ALA A C 1
ATOM 607 O O . ALA A 1 77 ? -1.492 -8.157 2.287 1.00 96.56 77 ALA A O 1
ATOM 608 N N . LEU A 1 78 ? -2.906 -6.966 1.032 1.00 96.62 78 LEU A N 1
ATOM 609 C CA . LEU A 1 78 ? -2.827 -5.788 1.897 1.00 96.62 78 LEU A CA 1
ATOM 610 C C . LEU A 1 78 ? -3.296 -6.097 3.323 1.00 96.62 78 LEU A C 1
ATOM 612 O O . LEU A 1 78 ? -2.597 -5.772 4.280 1.00 96.62 78 LEU A O 1
ATOM 616 N N . TRP A 1 79 ? -4.441 -6.767 3.479 1.00 96.25 79 TRP A N 1
ATOM 617 C CA . TRP A 1 79 ? -4.944 -7.153 4.798 1.00 96.25 79 TRP A CA 1
ATOM 618 C C . TRP A 1 79 ? -3.986 -8.075 5.550 1.00 96.25 79 TRP A C 1
ATOM 620 O O . TRP A 1 79 ? -3.794 -7.867 6.746 1.00 96.25 79 TRP A O 1
ATOM 630 N N . LYS A 1 80 ? -3.355 -9.042 4.869 1.00 94.88 80 LYS A N 1
ATOM 631 C CA . LYS A 1 80 ? -2.319 -9.907 5.454 1.00 94.88 80 LYS A CA 1
ATOM 632 C C . LYS A 1 80 ? -1.156 -9.074 6.001 1.00 94.88 80 LYS A C 1
ATOM 634 O O . LYS A 1 80 ? -0.787 -9.247 7.161 1.00 94.88 80 LYS A O 1
ATOM 639 N N . GLY A 1 81 ? -0.637 -8.136 5.207 1.00 95.25 81 GLY A N 1
ATOM 640 C CA . GLY A 1 81 ? 0.456 -7.251 5.619 1.00 95.25 81 GLY A CA 1
ATOM 641 C C . GLY A 1 81 ? 0.098 -6.330 6.791 1.00 95.25 81 GLY A C 1
ATOM 642 O O . GLY A 1 81 ? 0.874 -6.190 7.727 1.00 95.25 81 GLY A O 1
ATOM 643 N N . PHE A 1 82 ? -1.098 -5.737 6.800 1.00 95.88 82 PHE A N 1
ATOM 644 C CA . PHE A 1 82 ? -1.531 -4.896 7.923 1.00 95.88 82 PHE A CA 1
ATOM 645 C C . PHE A 1 82 ? -1.822 -5.705 9.196 1.00 95.88 82 PHE A C 1
ATOM 647 O O . PHE A 1 82 ? -1.529 -5.254 10.306 1.00 95.88 82 PHE A O 1
ATOM 654 N N . ALA A 1 83 ? -2.392 -6.904 9.059 1.00 93.81 83 ALA A N 1
ATOM 655 C CA . ALA A 1 83 ? -2.733 -7.759 10.191 1.00 93.81 83 ALA A CA 1
ATOM 656 C C . ALA A 1 83 ? -1.501 -8.305 10.928 1.00 93.81 83 ALA A C 1
ATOM 658 O O . ALA A 1 83 ? -1.581 -8.483 12.143 1.00 93.81 83 ALA A O 1
ATOM 659 N N . SER A 1 84 ? -0.363 -8.502 10.248 1.00 90.69 84 SER A N 1
ATOM 660 C CA . SER A 1 84 ? 0.866 -9.031 10.869 1.00 90.69 84 SER A CA 1
ATOM 661 C C . SER A 1 84 ? 1.415 -8.147 11.997 1.00 90.69 84 SER A C 1
ATOM 663 O O . SER A 1 84 ? 2.141 -8.620 12.868 1.00 90.69 84 SER A O 1
ATOM 665 N N . ARG A 1 85 ? 1.032 -6.866 12.017 1.00 89.81 85 ARG A N 1
ATOM 666 C CA . ARG A 1 85 ? 1.431 -5.876 13.029 1.00 89.81 85 ARG A CA 1
ATOM 667 C C . ARG A 1 85 ? 0.239 -5.291 13.789 1.00 89.81 85 ARG A C 1
ATOM 669 O O . ARG A 1 85 ? 0.305 -4.170 14.281 1.00 89.81 85 ARG A O 1
ATOM 676 N N . GLY A 1 86 ? -0.863 -6.039 13.880 1.00 86.25 86 GLY A N 1
ATOM 677 C CA . GLY A 1 86 ? -2.020 -5.662 14.697 1.00 86.25 86 GLY A CA 1
ATOM 678 C C . GLY A 1 86 ? -2.930 -4.594 14.084 1.00 86.25 86 GLY A C 1
ATOM 679 O O . GLY A 1 86 ? -3.802 -4.080 14.7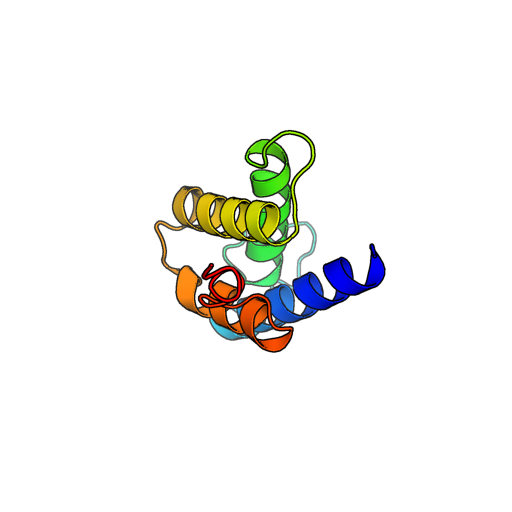78 1.00 86.25 86 GLY A O 1
ATOM 680 N N . LEU A 1 87 ? -2.781 -4.281 12.791 1.00 87.69 87 LEU A N 1
ATOM 681 C CA . LEU A 1 87 ? -3.608 -3.305 12.068 1.00 87.69 87 LEU A CA 1
ATOM 682 C C . LEU A 1 87 ? -4.648 -3.967 11.136 1.00 87.69 87 LEU A C 1
ATOM 684 O O . LEU A 1 87 ? -5.096 -3.372 10.154 1.00 87.69 87 LEU A O 1
ATOM 688 N N . GLY A 1 88 ? -5.033 -5.210 11.444 1.00 80.94 88 GLY A N 1
ATOM 689 C CA . GLY A 1 88 ? -6.000 -6.010 10.681 1.00 80.94 88 GLY A CA 1
ATOM 690 C C . GLY A 1 88 ? -7.448 -5.508 10.777 1.00 80.94 88 GLY A C 1
ATOM 691 O O . GLY A 1 88 ? -7.717 -4.445 11.327 1.00 80.94 88 GLY A O 1
ATOM 692 N N . ILE A 1 89 ? -8.403 -6.283 10.255 1.00 77.69 89 ILE A N 1
ATOM 693 C CA . ILE A 1 89 ? -9.829 -5.894 10.149 1.00 77.69 89 ILE A CA 1
ATOM 694 C C . ILE A 1 89 ? -10.430 -5.489 11.507 1.00 77.69 89 ILE A C 1
ATOM 696 O O . ILE A 1 89 ? -11.231 -4.561 11.582 1.00 77.69 89 ILE A O 1
ATOM 700 N N . SER A 1 90 ? -10.006 -6.145 12.588 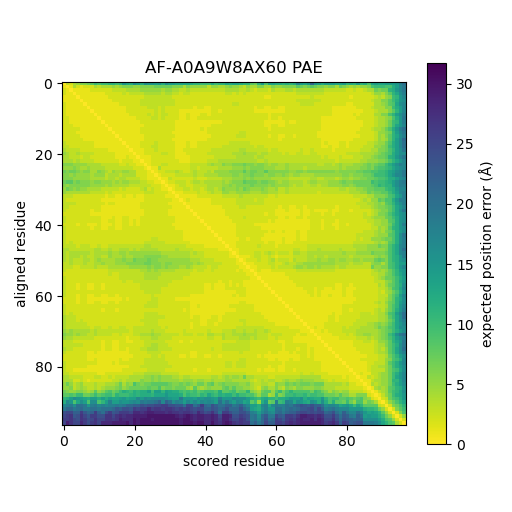1.00 71.44 90 SER A N 1
ATOM 701 C CA . SER A 1 90 ? -10.475 -5.867 13.952 1.00 71.44 90 SER A CA 1
ATOM 702 C C . SER A 1 90 ? -9.735 -4.717 14.644 1.00 71.44 90 SER A C 1
ATOM 704 O O . SER A 1 90 ? -10.111 -4.339 15.753 1.00 71.44 90 SER A O 1
ATOM 706 N N . ALA A 1 91 ? -8.700 -4.139 14.022 1.00 67.38 91 ALA A N 1
ATOM 707 C CA . ALA A 1 91 ? -8.028 -2.950 14.537 1.00 67.38 91 ALA A CA 1
ATOM 708 C C . ALA A 1 91 ? -8.991 -1.762 14.414 1.00 67.38 91 ALA A C 1
ATOM 710 O O . ALA A 1 91 ? -9.208 -1.230 13.323 1.00 67.38 91 ALA A O 1
ATOM 711 N N . GLY A 1 92 ? -9.633 -1.431 15.536 1.00 58.31 92 GLY A N 1
ATOM 712 C CA . GLY A 1 92 ? -10.766 -0.507 15.629 1.00 58.31 92 GLY A CA 1
ATOM 713 C C . GLY A 1 92 ? -12.005 -1.082 16.333 1.00 58.31 92 GLY A C 1
ATOM 714 O O . GLY A 1 92 ? -12.880 -0.307 16.696 1.00 58.31 92 GLY A O 1
ATOM 715 N N . GLN A 1 93 ? -12.091 -2.400 16.573 1.00 50.44 93 GLN A N 1
ATOM 716 C CA . GLN A 1 93 ? -13.222 -3.009 17.301 1.00 50.44 93 GLN A CA 1
ATOM 717 C C . GLN A 1 93 ? -13.051 -3.039 18.832 1.00 50.44 93 GLN A C 1
ATOM 719 O O . GLN A 1 93 ? -14.035 -3.218 19.543 1.00 50.44 93 GLN A O 1
ATOM 724 N N . SER A 1 94 ? -11.860 -2.768 19.378 1.00 45.22 94 SER A N 1
ATOM 725 C CA . SER A 1 94 ? -11.677 -2.491 20.815 1.00 45.22 94 SER A CA 1
ATOM 726 C C . SER A 1 94 ? -11.909 -1.005 21.118 1.00 45.22 94 SER A C 1
ATOM 728 O O . SER A 1 94 ? -11.019 -0.277 21.551 1.00 45.22 94 SER A O 1
ATOM 730 N N . GLY A 1 95 ? -13.119 -0.561 20.805 1.00 46.16 95 GLY A N 1
ATOM 731 C CA . GLY A 1 95 ? -13.703 0.722 21.192 1.00 46.16 95 GLY A CA 1
ATOM 732 C C . GLY A 1 95 ? -15.201 0.542 21.435 1.00 46.16 95 GLY A C 1
ATOM 733 O O . GLY A 1 95 ? -16.004 1.405 21.093 1.00 46.16 95 GLY A O 1
ATOM 734 N N . GLY A 1 96 ? -15.584 -0.639 21.925 1.00 41.09 96 GLY A N 1
ATOM 735 C CA . GLY A 1 96 ? -16.924 -0.917 22.410 1.00 41.09 96 GLY A CA 1
ATOM 736 C C . GLY A 1 96 ? -17.038 -0.426 23.844 1.00 41.09 96 GLY A C 1
ATOM 737 O O . GLY A 1 96 ? -16.461 -1.061 24.713 1.00 41.09 96 GLY A O 1
ATOM 738 N N . ARG A 1 97 ? -17.762 0.689 24.004 1.00 39.16 97 ARG A N 1
ATOM 739 C CA . ARG A 1 97 ? -18.409 1.208 25.224 1.00 39.16 97 ARG A CA 1
ATOM 740 C C . ARG A 1 97 ? -17.639 1.092 26.539 1.00 39.16 97 ARG A C 1
ATOM 742 O O . ARG A 1 97 ? -17.626 -0.006 27.127 1.00 39.16 97 ARG A O 1
#

Solvent-accessible surface area (backbone atoms only — not comparable to full-atom values): 5373 Å² total; per-residue (Å²): 112,69,66,60,52,52,52,36,52,50,40,26,33,50,33,25,24,76,74,47,35,76,64,85,59,86,82,50,79,83,46,83,18,11,50,43,41,44,53,53,20,51,61,45,11,70,73,61,36,62,86,88,59,51,73,64,49,44,50,50,18,30,56,49,28,40,36,74,76,56,71,49,78,56,50,68,33,47,45,52,11,32,35,77,70,66,57,26,93,63,51,78,64,90,71,72,129

pLDDT: mean 91.14, std 12.72, range [39.16, 98.06]

InterPro domains:
  IPR001842 Peptidase M36, fungalysin [PF02128] (1-91)
  IPR027268 Peptidase M4/M1, CTD superfamily [G3DSA:1.10.390.10] (1-97)
  IPR050371 Fungal extracellular virulence-associated metalloproteinases [PTHR33478] (1-94)

Mean predicted aligned error: 4.63 Å

Sequence (97 aa):
MGEIWATILHEVLWSMIEAAGFESNVYNANSSRGNTLALKYVMLALKFQPCDPSFIRARDAILQAERAVTRGRYQCALWKGFASRGLGISAGQSGGR